Protein AF-A0A3D8R9G1-F1 (afdb_monomer_lite)

pLDDT: mean 88.02, std 15.25, range [30.3, 97.75]

InterPro domains:
  IPR002347 Short-chain dehydrogenase/reductase SDR [PF00106] (37-147)
  IPR002347 Short-chain dehydrogenase/reductase SDR [PR00081] (38-55)
  IPR002347 Short-chain dehydrogenase/reductase SDR [PR00081] (110-121)
  IPR036291 NAD(P)-binding domain superfamily [SSF51735] (33-149)

Organism: NCBI:txid1810919

Radius of gyration: 16.7 Å; chains: 1; bounding box: 35×47×39 Å

Secondary structure (DSSP, 8-state):
--TTTTTTSS--STTSSSPPHHHHHHHTT-TT--TT-EEEES-TTSHHHHHHHHHHHHTT-EEEEEESSHHHHHHHHTTSPTTSEEEEE--TT-HHHHHHHHHHHHHH-S--SEEEE-------SS--B-TTSSBHHHIIIIIHHHHHHHHT-S-PEEEE-SS----PPPPP-

Foldseek 3Di:
DPPCPVQPPDDPDPPGPGDFLQRVCVVVPQFCPALVAEEEFEPCLDDPSVSNLVSVLRSNHAYEYEDQDVVSVVVSVVVDDPRSYHYFYAQQLDLVRLVVSLVVVVVVDLDHAEYEQEWADDCPVDFDHGPVGHTRRCSTNPVSSVSNVVSNPDQYFYAYDDPDGDGDGDDDD

Structure (mmCIF, N/CA/C/O backbone):
data_AF-A0A3D8R9G1-F1
#
_entry.id   AF-A0A3D8R9G1-F1
#
loop_
_atom_site.group_PDB
_atom_si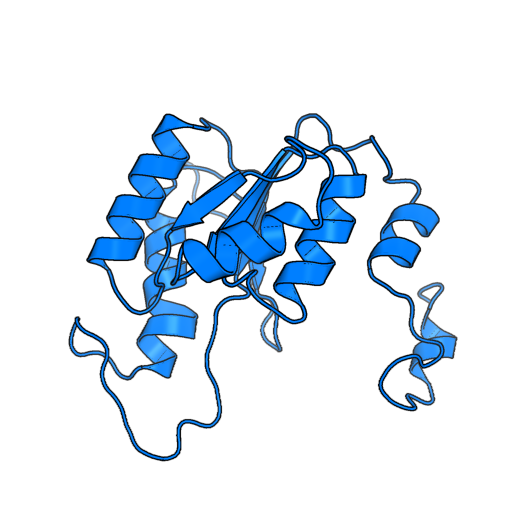te.id
_atom_site.type_symbol
_atom_site.label_atom_id
_atom_site.label_alt_id
_atom_site.label_comp_id
_atom_site.label_asym_id
_atom_site.label_entity_id
_atom_site.label_seq_id
_atom_site.pdbx_PDB_ins_code
_atom_site.Cartn_x
_atom_site.Cartn_y
_atom_site.Cartn_z
_atom_site.occupancy
_atom_site.B_iso_or_equiv
_atom_site.auth_seq_id
_atom_site.auth_comp_id
_atom_site.auth_asym_id
_atom_site.auth_atom_id
_atom_site.pdbx_PDB_model_num
ATOM 1 N N . MET A 1 1 ? 1.806 -23.588 20.164 1.00 68.81 1 MET A N 1
ATOM 2 C CA . MET A 1 1 ? 1.599 -23.713 18.700 1.00 68.81 1 MET A CA 1
ATOM 3 C C . MET A 1 1 ? 0.591 -22.661 18.262 1.00 68.81 1 MET A C 1
ATOM 5 O O . MET A 1 1 ? -0.323 -22.387 19.026 1.00 68.81 1 MET A O 1
ATOM 9 N N . SER A 1 2 ? 0.761 -22.062 17.078 1.00 82.44 2 SER A N 1
ATOM 10 C CA . SER A 1 2 ? -0.239 -21.142 16.504 1.00 82.44 2 SER A CA 1
ATOM 11 C C . SER A 1 2 ? -1.571 -21.873 16.301 1.00 82.44 2 SER A C 1
ATOM 13 O O . SER A 1 2 ? -1.557 -23.050 15.925 1.00 82.44 2 SER A O 1
ATOM 15 N N . ARG A 1 3 ? -2.708 -21.187 16.488 1.00 90.62 3 ARG A N 1
ATOM 16 C CA . ARG A 1 3 ? -4.056 -21.737 16.247 1.00 90.62 3 ARG A CA 1
ATOM 17 C C . ARG A 1 3 ? -4.225 -22.357 14.850 1.00 90.62 3 ARG A C 1
ATOM 19 O O . ARG A 1 3 ? -4.985 -23.301 14.682 1.00 90.62 3 ARG A O 1
ATOM 26 N N . TYR A 1 4 ? -3.446 -21.898 13.867 1.00 91.88 4 TYR A N 1
ATOM 27 C CA . TYR A 1 4 ? -3.518 -22.360 12.478 1.00 91.88 4 TYR A CA 1
ATOM 28 C C . TYR A 1 4 ? -2.529 -23.480 12.137 1.00 91.88 4 TYR A C 1
ATOM 30 O O . TYR A 1 4 ? -2.501 -23.943 11.000 1.00 91.88 4 TYR A O 1
ATOM 38 N N . SER A 1 5 ? -1.713 -23.942 13.091 1.00 91.25 5 SER A N 1
ATOM 39 C CA . SER A 1 5 ? -0.602 -24.871 12.808 1.00 91.25 5 SER A CA 1
ATOM 40 C C . SER A 1 5 ? -1.061 -26.150 12.093 1.00 91.25 5 SER A C 1
ATOM 42 O O . SER A 1 5 ? -0.361 -26.644 11.216 1.00 91.25 5 SER A O 1
ATOM 44 N N . ASN A 1 6 ? -2.254 -26.666 12.416 1.00 91.56 6 ASN A N 1
ATOM 45 C CA . ASN A 1 6 ? -2.817 -27.842 11.745 1.00 91.56 6 ASN A CA 1
ATOM 46 C C . ASN A 1 6 ? -3.231 -27.563 10.293 1.00 91.56 6 ASN A C 1
ATOM 48 O O . ASN A 1 6 ? -2.981 -28.399 9.430 1.00 91.56 6 ASN A O 1
ATOM 52 N N . ALA A 1 7 ? -3.799 -26.388 10.010 1.00 90.50 7 ALA A N 1
ATOM 53 C CA . ALA A 1 7 ? -4.215 -26.001 8.662 1.00 90.50 7 ALA A CA 1
ATOM 54 C C . ALA A 1 7 ? -3.029 -25.848 7.692 1.00 90.50 7 ALA A C 1
ATOM 56 O O . ALA A 1 7 ? -3.190 -25.988 6.485 1.00 90.50 7 ALA A O 1
ATOM 57 N N . HIS A 1 8 ? -1.823 -25.601 8.213 1.00 90.38 8 HIS A N 1
ATOM 58 C CA . HIS A 1 8 ? -0.602 -25.487 7.414 1.00 90.38 8 HIS A CA 1
ATOM 59 C C . HIS A 1 8 ? 0.104 -26.823 7.133 1.00 90.38 8 HIS A C 1
ATOM 61 O O . HIS A 1 8 ? 1.083 -26.822 6.392 1.00 90.38 8 HIS A O 1
ATOM 67 N N . LYS A 1 9 ? -0.365 -27.953 7.689 1.00 92.31 9 LYS A N 1
ATOM 68 C CA . LYS A 1 9 ? 0.290 -29.261 7.499 1.00 92.31 9 LYS A CA 1
ATOM 69 C C . LYS A 1 9 ? 0.200 -29.761 6.056 1.00 92.31 9 LYS A C 1
ATOM 71 O O . LYS A 1 9 ? 1.203 -30.215 5.524 1.00 92.31 9 LYS A O 1
ATOM 76 N N . ASN A 1 10 ? -0.975 -29.637 5.434 1.00 90.50 10 ASN A N 1
ATOM 77 C CA . ASN A 1 10 ? -1.259 -30.152 4.091 1.00 90.50 10 ASN A CA 1
ATOM 78 C C . ASN A 1 10 ? -1.936 -29.066 3.231 1.00 90.50 10 ASN A C 1
ATOM 80 O O . ASN A 1 10 ? -3.164 -29.054 3.127 1.00 90.50 10 ASN A O 1
ATOM 84 N N . PRO A 1 11 ? -1.173 -28.120 2.651 1.00 89.56 11 PRO A N 1
ATOM 85 C CA . PRO A 1 11 ? -1.740 -27.085 1.791 1.00 89.56 11 PRO A CA 1
ATOM 86 C C . PRO A 1 11 ? -2.273 -27.690 0.483 1.00 89.56 11 PRO A C 1
ATOM 88 O O . PRO A 1 11 ? -1.582 -28.469 -0.171 1.00 89.56 11 PRO A O 1
ATOM 91 N N . ALA A 1 12 ? -3.485 -27.294 0.090 1.00 91.06 12 ALA A N 1
ATOM 92 C CA . ALA A 1 12 ? -4.173 -27.785 -1.112 1.00 91.06 12 ALA A CA 1
ATOM 93 C C . ALA A 1 12 ? -4.397 -26.687 -2.169 1.00 91.06 12 ALA A C 1
ATOM 95 O O . ALA A 1 12 ? -4.970 -26.942 -3.225 1.00 91.06 12 ALA A O 1
ATOM 96 N N . GLY A 1 13 ? -3.918 -25.466 -1.909 1.00 87.38 13 GLY A N 1
ATOM 97 C CA . GLY A 1 13 ? -3.978 -24.354 -2.854 1.00 87.38 13 GLY A CA 1
ATOM 98 C C . GLY A 1 13 ? -5.021 -23.310 -2.468 1.00 87.38 13 GLY A C 1
ATOM 99 O O . GLY A 1 13 ? -5.215 -23.014 -1.290 1.00 87.38 13 GLY A O 1
ATOM 100 N N . ALA A 1 14 ? -5.631 -22.668 -3.463 1.00 82.88 14 ALA A N 1
ATOM 101 C CA . ALA A 1 14 ? -6.612 -21.613 -3.225 1.00 82.88 14 ALA A CA 1
ATOM 102 C C . ALA A 1 14 ? -7.892 -22.186 -2.596 1.00 82.88 14 ALA A C 1
ATOM 104 O O . ALA A 1 14 ? -8.419 -23.186 -3.071 1.00 82.88 14 ALA A O 1
ATOM 105 N N . GLY A 1 15 ? -8.395 -21.533 -1.544 1.00 83.44 15 GLY A N 1
ATOM 106 C CA . GLY A 1 15 ? -9.596 -21.979 -0.828 1.00 83.44 15 GLY A CA 1
ATOM 107 C C . GLY A 1 15 ? -9.380 -23.176 0.102 1.00 83.44 15 GLY A C 1
ATOM 108 O O . GLY A 1 15 ? -10.359 -23.759 0.557 1.00 83.44 15 GLY A O 1
ATOM 109 N N . ASP A 1 16 ? -8.127 -23.553 0.380 1.00 91.94 16 ASP A N 1
ATOM 110 C CA . ASP A 1 16 ? -7.824 -24.599 1.358 1.00 91.94 16 ASP A CA 1
ATOM 111 C C . ASP A 1 16 ? -8.100 -24.161 2.811 1.00 91.94 16 ASP A C 1
ATOM 113 O O . ASP A 1 16 ? -8.588 -23.065 3.083 1.00 91.94 16 ASP A O 1
ATOM 117 N N . ALA A 1 17 ? -7.798 -25.045 3.766 1.00 90.31 17 ALA A N 1
ATOM 118 C CA . ALA A 1 17 ? -8.102 -24.842 5.181 1.00 90.31 17 ALA A CA 1
ATOM 119 C C . ALA A 1 17 ? -7.307 -23.705 5.856 1.00 90.31 17 ALA A C 1
ATOM 121 O O . ALA A 1 17 ? -7.559 -23.408 7.028 1.00 90.31 17 ALA A O 1
ATOM 122 N N . ARG A 1 18 ? -6.321 -23.091 5.183 1.00 92.75 18 ARG A N 1
ATOM 123 C CA . ARG A 1 18 ? -5.544 -21.991 5.770 1.00 92.75 18 ARG A CA 1
ATOM 124 C C . ARG A 1 18 ? -6.426 -20.752 5.940 1.00 92.75 18 ARG A C 1
ATOM 126 O O . ARG A 1 18 ? -7.274 -20.466 5.096 1.00 92.75 18 ARG A O 1
ATOM 133 N N . PRO A 1 19 ? -6.230 -19.988 7.026 1.00 92.94 19 PRO A N 1
ATOM 134 C CA . PRO A 1 19 ? -7.103 -18.868 7.330 1.00 92.94 19 PRO A CA 1
ATOM 135 C C . PRO A 1 19 ? -6.982 -17.766 6.277 1.00 92.94 19 PRO A C 1
ATOM 137 O O . PRO A 1 19 ? -5.896 -17.450 5.784 1.00 92.94 19 PRO A O 1
ATOM 140 N N . THR A 1 20 ? -8.109 -17.126 5.983 1.00 93.44 20 THR A N 1
ATOM 141 C CA . THR A 1 20 ? -8.116 -15.881 5.214 1.00 93.44 20 THR A CA 1
ATOM 142 C C . THR A 1 20 ? -7.634 -14.719 6.085 1.00 93.44 20 THR A C 1
ATOM 144 O O . THR A 1 20 ? -7.706 -14.777 7.314 1.00 93.44 20 THR A O 1
ATOM 147 N N . ALA A 1 21 ? -7.198 -13.619 5.463 1.00 93.69 21 ALA A N 1
ATOM 148 C CA . ALA A 1 21 ? -6.829 -12.410 6.203 1.00 93.69 21 ALA A CA 1
ATOM 149 C C . ALA A 1 21 ? -7.995 -11.886 7.067 1.00 93.69 21 ALA A C 1
ATOM 151 O O . ALA A 1 21 ? -7.790 -11.504 8.214 1.00 93.69 21 ALA A O 1
ATOM 152 N N . MET A 1 22 ? -9.229 -11.951 6.554 1.00 95.50 22 MET A N 1
ATOM 153 C CA . MET A 1 22 ? -10.434 -11.603 7.315 1.00 95.50 22 MET A CA 1
ATOM 154 C C . MET A 1 22 ? -10.676 -12.535 8.502 1.00 95.50 22 MET A C 1
ATOM 156 O O . MET A 1 22 ? -11.056 -12.059 9.569 1.00 95.50 22 MET A O 1
ATOM 160 N N . GLN A 1 23 ? -10.449 -13.844 8.336 1.00 94.88 23 GLN A N 1
ATOM 161 C CA . GLN A 1 23 ? -10.567 -14.783 9.449 1.00 94.88 23 GLN A CA 1
ATOM 162 C C . GLN A 1 23 ? -9.579 -14.415 10.554 1.00 94.88 23 GLN A C 1
ATOM 164 O O . GLN A 1 23 ? -9.987 -14.340 11.702 1.00 94.88 23 GLN A O 1
ATOM 169 N N . ILE A 1 24 ? -8.327 -14.092 10.204 1.00 95.06 24 ILE A N 1
ATOM 170 C CA . ILE A 1 24 ? -7.309 -13.666 11.176 1.00 95.06 24 ILE A CA 1
ATOM 171 C C . ILE A 1 24 ? -7.753 -12.411 11.934 1.00 95.06 24 ILE A C 1
ATOM 173 O O . ILE A 1 24 ? -7.635 -12.372 13.153 1.00 95.06 24 ILE A O 1
ATOM 177 N N . ILE A 1 25 ? -8.294 -11.404 11.242 1.00 96.88 25 ILE A N 1
ATOM 178 C CA . ILE A 1 25 ? -8.786 -10.181 11.895 1.00 96.88 25 ILE A CA 1
ATOM 179 C C . ILE A 1 25 ? -9.886 -10.482 12.924 1.00 96.88 25 ILE A C 1
ATOM 181 O O . ILE A 1 25 ? -9.844 -9.936 14.025 1.00 96.88 25 ILE A O 1
ATOM 185 N N . ARG A 1 26 ? -10.835 -11.368 12.599 1.00 96.81 26 ARG A N 1
ATOM 186 C CA . ARG A 1 26 ? -11.918 -11.771 13.516 1.00 96.81 26 ARG A CA 1
ATOM 187 C C . ARG A 1 26 ? -11.415 -12.602 14.686 1.00 96.81 26 ARG A C 1
ATOM 189 O O . ARG A 1 26 ? -11.779 -12.347 15.826 1.00 96.81 26 ARG A O 1
ATOM 196 N N . ASP A 1 27 ? -10.559 -13.570 14.394 1.00 95.94 27 ASP A N 1
ATOM 197 C CA . ASP A 1 27 ? -9.974 -14.498 15.358 1.00 95.94 27 ASP A CA 1
ATOM 198 C C . ASP A 1 27 ? -9.141 -13.798 16.435 1.00 95.94 27 ASP A C 1
ATOM 200 O O . ASP A 1 27 ? -9.073 -14.274 17.572 1.00 95.94 27 ASP A O 1
ATOM 204 N N . GLU A 1 28 ? -8.506 -12.687 16.064 1.00 95.69 28 GLU A N 1
ATOM 205 C CA . GLU A 1 28 ? -7.742 -11.811 16.953 1.00 95.69 28 GLU A CA 1
ATOM 206 C C . GLU A 1 28 ? -8.597 -10.664 17.532 1.00 95.69 28 GLU A C 1
ATOM 208 O O . GLU A 1 28 ? -8.091 -9.837 18.287 1.00 95.69 28 GLU A O 1
ATOM 213 N N . GLY A 1 29 ? -9.893 -10.604 17.196 1.00 96.81 29 GLY A N 1
ATOM 214 C CA . GLY A 1 29 ? -10.842 -9.622 17.724 1.00 96.81 29 GLY A CA 1
ATOM 215 C C . GLY A 1 29 ? -10.543 -8.178 17.320 1.00 96.81 29 GLY A C 1
ATOM 216 O O . GLY A 1 29 ? -10.827 -7.270 18.088 1.00 96.81 29 GLY A O 1
ATOM 217 N N . LEU A 1 30 ? -9.943 -7.946 16.147 1.00 97.50 30 LEU A N 1
ATOM 218 C CA . LEU A 1 30 ? -9.400 -6.638 15.749 1.00 97.50 30 LEU A CA 1
ATOM 219 C C . LEU A 1 30 ? -10.380 -5.752 14.959 1.00 97.50 30 LEU A C 1
ATOM 221 O O . LEU A 1 30 ? -10.020 -4.630 14.592 1.00 97.50 30 LEU A O 1
ATOM 225 N N . GLU A 1 31 ? -11.591 -6.230 14.664 1.00 97.44 31 GLU A N 1
ATOM 226 C CA . GLU A 1 31 ? -12.600 -5.464 13.918 1.00 97.44 31 GLU A CA 1
ATOM 227 C C . GLU A 1 31 ? -12.952 -4.158 14.655 1.00 97.44 31 GLU A C 1
ATOM 229 O O . GLU A 1 31 ? -13.292 -4.158 15.834 1.00 97.44 31 GLU A O 1
ATOM 234 N N . GLY A 1 32 ? -12.834 -3.023 13.961 1.00 96.62 32 GLY A N 1
ATOM 235 C CA . GLY A 1 32 ? -13.078 -1.692 14.533 1.00 96.62 32 GLY A CA 1
ATOM 236 C C . GLY A 1 32 ? -12.101 -1.209 15.620 1.00 96.62 32 GLY A C 1
ATOM 237 O O . GLY A 1 32 ? -12.345 -0.150 16.195 1.00 96.62 32 GLY A O 1
ATOM 238 N N . LEU A 1 33 ? -11.009 -1.927 15.917 1.00 97.38 33 LEU A N 1
ATOM 239 C CA . LEU A 1 33 ? -10.109 -1.590 17.034 1.00 97.38 33 LEU A CA 1
ATOM 240 C C . LEU A 1 33 ? -8.868 -0.758 16.665 1.00 97.38 33 LEU A C 1
ATOM 242 O O . LEU A 1 33 ? -8.132 -0.337 17.555 1.00 97.38 33 LEU A O 1
ATOM 246 N N . MET A 1 34 ? -8.599 -0.506 15.383 1.00 96.75 34 MET A N 1
ATOM 247 C CA . MET A 1 34 ? -7.406 0.225 14.921 1.00 96.75 34 MET A CA 1
ATOM 248 C C . MET A 1 34 ? -7.728 1.617 14.362 1.00 96.75 34 MET A C 1
ATOM 250 O O . MET A 1 34 ? -7.014 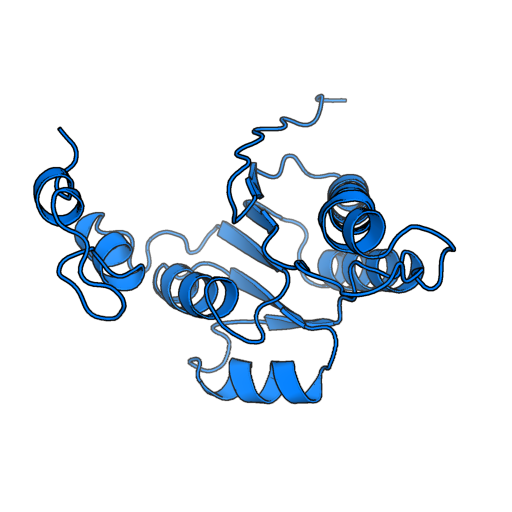2.116 13.493 1.00 96.75 34 MET A O 1
ATOM 254 N N . THR A 1 35 ? -8.782 2.263 14.858 1.00 96.12 35 THR A N 1
ATOM 255 C CA . THR A 1 35 ? -9.288 3.554 14.352 1.00 96.12 35 THR A CA 1
ATOM 256 C C . THR A 1 35 ? -8.282 4.704 14.414 1.00 96.12 35 THR A C 1
ATOM 258 O O . THR A 1 35 ? -8.381 5.655 13.642 1.00 96.12 35 THR A O 1
ATOM 261 N N . ASP A 1 36 ? -7.271 4.619 15.281 1.00 94.56 36 ASP A N 1
ATOM 262 C CA . ASP A 1 36 ? -6.203 5.613 15.390 1.00 94.56 36 ASP A CA 1
ATOM 263 C C . ASP A 1 36 ? -4.995 5.323 14.478 1.00 94.56 36 ASP A C 1
ATOM 265 O O . ASP A 1 36 ? -4.018 6.084 14.491 1.00 94.56 36 ASP A O 1
ATOM 269 N N . LYS A 1 37 ? -5.003 4.216 13.726 1.00 95.75 37 LYS A N 1
ATOM 270 C CA . LYS A 1 37 ? -3.862 3.762 12.923 1.00 95.75 37 LYS A CA 1
ATOM 271 C C . LYS A 1 37 ? -4.001 4.145 11.456 1.00 95.75 37 LYS A C 1
ATOM 273 O O . LYS A 1 37 ? -5.079 4.078 10.871 1.00 95.75 37 LYS A O 1
ATOM 278 N N . VAL A 1 38 ? -2.864 4.484 10.851 1.00 96.50 38 VAL A N 1
ATOM 279 C CA . VAL A 1 38 ? -2.744 4.767 9.419 1.00 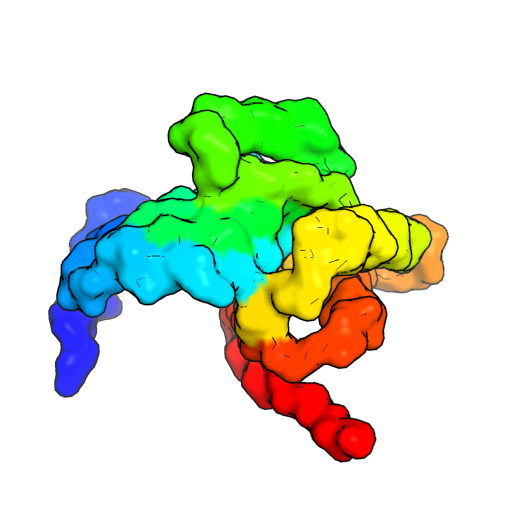96.50 38 VAL A CA 1
ATOM 280 C C . VAL A 1 38 ? -1.858 3.723 8.750 1.00 96.50 38 VAL A C 1
ATOM 282 O O . VAL A 1 38 ? -0.698 3.547 9.134 1.00 96.50 38 VAL A O 1
ATOM 285 N N . PHE A 1 39 ? -2.401 3.062 7.733 1.00 97.38 39 PHE A N 1
ATOM 286 C CA . PHE A 1 39 ? -1.709 2.072 6.915 1.00 97.38 39 PHE A CA 1
ATOM 287 C C . PHE A 1 39 ? -1.533 2.599 5.496 1.00 97.38 39 PHE A C 1
ATOM 289 O O . PHE A 1 39 ? -2.440 3.228 4.956 1.00 97.38 39 PHE A O 1
ATOM 296 N N . LEU A 1 40 ? -0.403 2.288 4.869 1.00 97.06 40 LEU A N 1
ATOM 297 C CA . LEU A 1 40 ? -0.209 2.448 3.433 1.00 97.06 40 LEU A CA 1
ATOM 298 C C . LEU A 1 40 ? 0.234 1.119 2.841 1.00 97.06 40 LEU A C 1
ATOM 300 O O . LEU A 1 40 ? 1.201 0.527 3.309 1.00 97.06 40 LEU A O 1
ATOM 304 N N . ILE A 1 41 ? -0.471 0.647 1.819 1.00 96.81 41 ILE A N 1
ATOM 305 C CA . ILE A 1 41 ? -0.222 -0.649 1.191 1.00 96.81 41 ILE A CA 1
ATOM 306 C C . ILE A 1 41 ? 0.106 -0.412 -0.277 1.00 96.81 41 ILE A C 1
ATOM 308 O O . ILE A 1 41 ? -0.698 0.151 -1.026 1.00 96.81 41 ILE A O 1
ATOM 312 N N . THR A 1 42 ? 1.291 -0.840 -0.704 1.00 95.62 42 THR A N 1
ATOM 313 C CA . THR A 1 42 ? 1.727 -0.637 -2.085 1.00 95.62 42 THR A CA 1
ATOM 314 C C . THR A 1 42 ? 1.204 -1.734 -3.014 1.00 95.62 42 THR A C 1
ATOM 316 O O . THR A 1 42 ? 1.125 -2.898 -2.633 1.00 95.62 42 THR A O 1
ATOM 319 N N . GLY A 1 43 ? 0.836 -1.395 -4.253 1.00 91.94 43 GLY A N 1
ATOM 320 C CA . GLY A 1 43 ? 0.485 -2.397 -5.273 1.00 91.94 43 GLY A CA 1
ATOM 321 C C . GLY A 1 43 ? -0.847 -3.114 -5.021 1.00 91.94 43 GLY A C 1
ATOM 322 O O . GLY A 1 43 ? -0.928 -4.336 -5.107 1.00 91.94 43 GLY A O 1
ATOM 323 N N . CYS A 1 44 ? -1.901 -2.363 -4.712 1.00 93.25 44 CYS A N 1
ATOM 324 C CA . CYS A 1 44 ? -3.190 -2.896 -4.261 1.00 93.25 44 CYS A CA 1
ATOM 325 C C . CYS A 1 44 ? -4.179 -3.247 -5.377 1.00 93.25 44 CYS A C 1
ATOM 327 O O . CYS A 1 44 ? -5.342 -3.514 -5.100 1.00 93.25 44 CYS A O 1
ATOM 329 N N . THR A 1 45 ? -3.766 -3.243 -6.643 1.00 90.25 45 THR A N 1
ATOM 330 C CA . THR A 1 45 ? -4.698 -3.465 -7.761 1.00 90.25 45 THR A CA 1
ATOM 331 C C . THR A 1 45 ? -5.117 -4.923 -7.966 1.00 90.25 45 THR A C 1
ATOM 333 O O . THR A 1 45 ? -5.959 -5.191 -8.817 1.00 90.25 45 THR A O 1
ATOM 336 N N . SER A 1 46 ? -4.503 -5.868 -7.249 1.00 86.38 46 SER A N 1
ATOM 337 C CA . SER A 1 46 ? -4.788 -7.305 -7.332 1.00 86.38 46 SER A CA 1
ATOM 338 C C . SER A 1 46 ? -4.108 -8.079 -6.197 1.00 86.38 46 SER A C 1
ATOM 340 O O . SER A 1 46 ? -3.161 -7.586 -5.585 1.00 86.38 46 SER A O 1
ATOM 342 N N . GLY A 1 47 ? -4.512 -9.335 -5.989 1.00 88.06 47 GLY A N 1
ATOM 343 C CA . GLY A 1 47 ? -3.769 -10.300 -5.173 1.00 88.06 47 GLY A CA 1
ATOM 344 C C . GLY A 1 47 ? -3.674 -9.929 -3.690 1.00 88.06 47 GLY A C 1
ATOM 345 O O . GLY A 1 47 ? -4.631 -9.426 -3.104 1.00 88.06 47 GLY A O 1
ATOM 346 N N . ILE A 1 48 ? -2.509 -10.195 -3.087 1.00 90.56 48 ILE A N 1
ATOM 347 C CA . ILE A 1 48 ? -2.281 -10.087 -1.635 1.00 90.56 48 ILE A CA 1
ATOM 348 C C . ILE A 1 48 ? -2.544 -8.667 -1.121 1.00 90.56 48 ILE A C 1
ATOM 350 O O . ILE A 1 48 ? -3.222 -8.513 -0.110 1.00 90.56 48 ILE A O 1
ATOM 354 N N . GLY A 1 49 ? -2.072 -7.632 -1.823 1.00 92.31 49 GLY A N 1
ATOM 355 C CA . GLY A 1 49 ? -2.278 -6.239 -1.412 1.00 92.31 49 GLY A CA 1
ATOM 356 C C . GLY A 1 49 ? -3.754 -5.846 -1.311 1.00 92.31 49 GLY A C 1
ATOM 357 O O . GLY A 1 49 ? -4.144 -5.167 -0.365 1.00 92.31 49 GLY A O 1
ATOM 358 N N . MET A 1 50 ? -4.590 -6.323 -2.239 1.00 93.19 50 MET A N 1
ATOM 359 C CA . MET A 1 50 ? -6.032 -6.054 -2.226 1.00 93.19 50 MET A CA 1
ATOM 360 C C . MET A 1 50 ? -6.724 -6.724 -1.032 1.00 93.19 50 MET A C 1
ATOM 362 O O . MET A 1 50 ? -7.512 -6.088 -0.334 1.00 93.19 50 MET A O 1
ATOM 366 N N . GLU A 1 51 ? -6.406 -7.990 -0.757 1.00 93.75 51 GLU A N 1
ATOM 367 C CA . GLU A 1 51 ? -6.996 -8.708 0.379 1.00 93.75 51 GLU A CA 1
ATOM 368 C C . GLU A 1 51 ? -6.469 -8.204 1.729 1.00 93.75 51 GLU A C 1
ATOM 370 O O . GLU A 1 51 ? -7.226 -8.122 2.697 1.00 93.75 51 GLU A O 1
ATOM 375 N N . ALA A 1 52 ? -5.207 -7.770 1.790 1.00 94.94 52 ALA A N 1
ATOM 376 C CA . ALA A 1 52 ? -4.663 -7.074 2.950 1.00 94.94 52 ALA A CA 1
ATOM 377 C C . ALA A 1 52 ? -5.404 -5.753 3.203 1.00 94.94 52 ALA A C 1
ATOM 379 O O . ALA A 1 52 ? -5.802 -5.489 4.335 1.00 94.94 52 ALA A O 1
ATOM 380 N N . ALA A 1 53 ? -5.655 -4.954 2.159 1.00 96.25 53 ALA A N 1
ATOM 381 C CA . ALA A 1 53 ? -6.428 -3.720 2.279 1.00 96.25 53 ALA A CA 1
ATOM 382 C C . ALA A 1 53 ? -7.848 -3.984 2.792 1.00 96.25 53 ALA A C 1
ATOM 384 O O . ALA A 1 53 ? -8.315 -3.266 3.672 1.00 96.25 53 ALA A O 1
ATOM 385 N N . ARG A 1 54 ? -8.518 -5.036 2.299 1.00 95.44 54 ARG A N 1
ATOM 386 C CA . ARG A 1 54 ? -9.855 -5.440 2.767 1.00 95.44 54 ARG A CA 1
ATOM 387 C C . ARG A 1 54 ? -9.853 -5.776 4.258 1.00 95.44 54 ARG A C 1
ATOM 389 O O . ARG A 1 54 ? -10.686 -5.261 5.000 1.00 95.44 54 ARG A O 1
ATOM 396 N N . ALA A 1 55 ? -8.907 -6.606 4.690 1.00 96.69 55 ALA A N 1
ATOM 397 C CA . ALA A 1 55 ? -8.791 -7.027 6.082 1.00 96.69 55 ALA A CA 1
ATOM 398 C C . ALA A 1 55 ? -8.430 -5.870 7.020 1.00 96.69 55 ALA A C 1
ATOM 400 O O . ALA A 1 55 ? -9.057 -5.700 8.060 1.00 96.69 55 ALA A O 1
ATOM 401 N N . ILE A 1 56 ? -7.469 -5.032 6.632 1.00 97.12 56 ILE A N 1
ATOM 402 C CA . ILE A 1 56 ? -7.050 -3.882 7.438 1.00 97.12 56 ILE A CA 1
ATOM 403 C C . ILE A 1 56 ? -8.158 -2.823 7.489 1.00 97.12 56 ILE A C 1
ATOM 405 O O . ILE A 1 56 ? -8.398 -2.255 8.544 1.00 97.12 56 ILE A O 1
ATOM 409 N N . ALA A 1 57 ? -8.902 -2.584 6.407 1.00 97.06 57 ALA A N 1
ATOM 410 C CA . ALA A 1 57 ? -10.032 -1.655 6.451 1.00 97.06 57 ALA A CA 1
ATOM 411 C C . ALA A 1 57 ? -11.126 -2.109 7.442 1.00 97.06 57 ALA A C 1
ATOM 413 O O . ALA A 1 57 ? -11.764 -1.277 8.086 1.00 97.06 57 ALA A O 1
ATOM 414 N N . ALA A 1 58 ? -11.320 -3.422 7.625 1.00 97.12 58 ALA A N 1
ATOM 415 C CA . ALA A 1 58 ? -12.269 -3.960 8.602 1.00 97.12 58 ALA A CA 1
ATOM 416 C C . ALA A 1 58 ? -11.871 -3.682 10.066 1.00 97.12 58 ALA A C 1
ATOM 418 O O . ALA A 1 58 ? -12.732 -3.671 10.946 1.00 97.12 58 ALA A O 1
ATOM 419 N N . THR A 1 59 ? -10.596 -3.391 10.347 1.00 97.75 59 THR A N 1
ATOM 420 C CA . THR A 1 59 ? -10.152 -2.987 11.692 1.00 97.75 59 THR A CA 1
ATOM 421 C C . THR A 1 59 ? -10.501 -1.534 12.022 1.00 97.75 59 THR A C 1
ATOM 423 O O . THR A 1 59 ? -10.247 -1.078 13.133 1.00 97.75 59 THR A O 1
ATOM 426 N N . GLY A 1 60 ? -11.088 -0.787 11.081 1.00 96.56 60 GLY A N 1
ATOM 427 C CA . GLY A 1 60 ? -11.408 0.632 11.239 1.00 96.56 60 GLY A CA 1
ATOM 428 C C . GLY A 1 60 ? -10.213 1.565 11.037 1.00 96.56 60 GLY A C 1
ATOM 429 O O . GLY A 1 60 ? -10.363 2.773 11.198 1.00 96.56 60 GLY A O 1
ATOM 430 N N . ALA A 1 61 ? -9.040 1.033 10.684 1.00 97.31 61 ALA A N 1
ATOM 431 C CA . ALA A 1 61 ? -7.873 1.844 10.368 1.00 97.31 61 ALA A CA 1
ATOM 432 C C . ALA A 1 61 ? -8.096 2.720 9.128 1.00 97.31 61 ALA A C 1
ATOM 434 O O . ALA A 1 61 ? -8.839 2.368 8.211 1.00 97.31 61 ALA A O 1
ATOM 435 N N . ARG A 1 62 ? -7.374 3.842 9.058 1.00 97.00 62 ARG A N 1
ATOM 436 C CA . ARG A 1 62 ? -7.292 4.652 7.840 1.00 97.00 62 ARG A CA 1
ATOM 437 C C . ARG A 1 62 ? -6.299 4.002 6.881 1.00 97.00 62 ARG A C 1
ATOM 439 O O . ARG A 1 62 ? -5.114 3.895 7.200 1.00 97.00 62 ARG A O 1
ATOM 446 N N . VAL A 1 63 ? -6.766 3.574 5.712 1.00 97.75 63 VAL A N 1
ATOM 447 C CA . VAL A 1 63 ? -5.958 2.786 4.771 1.00 97.75 63 VAL A CA 1
ATOM 448 C C . VAL A 1 63 ? -5.736 3.544 3.469 1.00 97.75 63 VAL A C 1
ATOM 450 O O . VAL A 1 63 ? -6.679 3.870 2.755 1.00 97.75 63 VAL A O 1
ATOM 453 N N . PHE A 1 64 ? -4.472 3.757 3.123 1.00 97.56 64 PHE A N 1
ATOM 454 C CA . PHE A 1 64 ? -4.048 4.210 1.807 1.00 97.56 64 PHE A CA 1
ATOM 455 C C . PHE A 1 64 ? -3.685 2.999 0.954 1.00 97.56 64 PHE A C 1
ATOM 457 O O . PHE A 1 64 ? -2.812 2.207 1.310 1.00 97.56 64 PHE A O 1
ATOM 464 N N . VAL A 1 65 ? -4.341 2.862 -0.190 1.00 97.38 65 VAL A N 1
ATOM 465 C CA . VAL A 1 65 ? -4.034 1.838 -1.188 1.00 97.38 65 VAL A CA 1
ATOM 466 C C . VAL A 1 65 ? -3.333 2.497 -2.358 1.00 97.38 65 VAL A C 1
ATOM 468 O O . VAL A 1 65 ? -3.765 3.554 -2.819 1.00 97.38 65 VAL A O 1
ATOM 471 N N . THR A 1 66 ? -2.252 1.894 -2.854 1.00 97.31 66 THR A N 1
ATOM 472 C CA . THR A 1 66 ? -1.547 2.458 -4.007 1.00 97.31 66 THR A CA 1
ATOM 473 C C . THR A 1 66 ? -1.749 1.683 -5.298 1.00 97.31 66 THR A C 1
ATOM 475 O O . THR A 1 66 ? -1.861 0.453 -5.308 1.00 97.31 66 THR A O 1
ATOM 478 N N . ALA A 1 67 ? -1.765 2.420 -6.407 1.00 95.94 67 ALA A N 1
ATOM 479 C CA . ALA A 1 67 ? -1.843 1.873 -7.753 1.00 95.94 67 ALA A CA 1
ATOM 480 C C . ALA A 1 67 ? -0.992 2.689 -8.730 1.00 95.94 67 ALA A C 1
ATOM 482 O O . ALA A 1 67 ? -0.925 3.912 -8.635 1.00 95.94 67 ALA A O 1
ATOM 483 N N . ARG A 1 68 ? -0.417 2.016 -9.733 1.00 94.31 68 ARG A N 1
ATOM 484 C CA . ARG A 1 68 ? 0.248 2.690 -10.863 1.00 94.31 68 ARG A CA 1
ATOM 485 C C . ARG A 1 68 ? -0.756 3.394 -11.776 1.00 94.31 68 ARG A C 1
ATOM 487 O O . ARG A 1 68 ? -0.563 4.538 -12.168 1.00 94.31 68 ARG A O 1
ATOM 494 N N . SER A 1 69 ? -1.847 2.692 -12.087 1.00 94.31 69 SER A N 1
ATOM 495 C CA . SER A 1 69 ? -2.967 3.188 -12.891 1.00 94.31 69 SER A CA 1
ATOM 496 C C . SER A 1 69 ? -4.120 3.563 -11.967 1.00 94.31 69 SER A C 1
ATOM 498 O O . SER A 1 69 ? -4.651 2.696 -11.265 1.00 94.31 69 SER A O 1
ATOM 500 N N . LEU A 1 70 ? -4.509 4.839 -11.992 1.00 93.50 70 LEU A N 1
ATOM 501 C CA . LEU A 1 70 ? -5.628 5.347 -11.200 1.00 93.50 70 LEU A CA 1
ATOM 502 C C . LEU A 1 70 ? -6.944 4.660 -11.568 1.00 93.50 70 LEU A C 1
ATOM 504 O O . LEU A 1 70 ? -7.646 4.230 -10.662 1.00 93.50 70 LEU A O 1
ATOM 508 N N . ASP A 1 71 ? -7.214 4.426 -12.853 1.00 94.19 71 ASP A N 1
ATOM 509 C CA . ASP A 1 71 ? -8.438 3.745 -13.297 1.00 94.19 71 ASP A CA 1
ATOM 510 C C . ASP A 1 71 ? -8.564 2.331 -12.711 1.00 94.19 71 ASP A C 1
ATOM 512 O O . ASP A 1 71 ? -9.627 1.918 -12.242 1.00 94.19 71 ASP A O 1
ATOM 516 N N . LYS A 1 72 ? -7.463 1.561 -12.714 1.00 92.69 72 LYS A N 1
ATOM 517 C CA . LYS A 1 72 ? -7.431 0.233 -12.075 1.00 92.69 72 LYS A CA 1
ATOM 518 C C . LYS A 1 72 ? -7.616 0.351 -10.563 1.00 92.69 72 LYS A C 1
ATOM 520 O O . LYS A 1 72 ? -8.341 -0.454 -9.986 1.00 92.69 72 LYS A O 1
ATOM 525 N N . GLY A 1 73 ? -6.982 1.345 -9.943 1.00 92.50 73 GLY A N 1
ATOM 526 C CA . GLY A 1 73 ? -7.125 1.631 -8.518 1.00 92.50 73 GLY A CA 1
ATOM 527 C C . GLY A 1 73 ? -8.561 1.976 -8.123 1.00 92.50 73 GLY A C 1
ATOM 528 O O . GLY A 1 73 ? -9.082 1.401 -7.177 1.00 92.50 73 GLY A O 1
ATOM 529 N N . GLN A 1 74 ? -9.237 2.839 -8.880 1.00 93.31 74 GLN A N 1
ATOM 530 C CA . GLN A 1 74 ? -10.616 3.264 -8.621 1.00 93.31 74 GLN A CA 1
ATOM 531 C C . GLN A 1 74 ? -11.601 2.105 -8.725 1.00 93.31 74 GLN A C 1
ATOM 533 O O . GLN A 1 74 ? -12.465 1.967 -7.861 1.00 93.31 74 GLN A O 1
ATOM 538 N N . ARG A 1 75 ? -11.435 1.222 -9.720 1.00 91.56 75 ARG A N 1
ATOM 539 C CA . ARG A 1 75 ? -12.238 -0.008 -9.812 1.00 91.56 75 ARG A CA 1
ATOM 540 C C . ARG A 1 75 ? -12.102 -0.876 -8.563 1.00 91.56 75 ARG A C 1
ATOM 542 O O . ARG A 1 75 ? -13.098 -1.397 -8.076 1.00 91.56 75 ARG A O 1
ATOM 549 N N . VAL A 1 76 ? -10.888 -1.000 -8.030 1.00 88.62 76 VAL A N 1
ATOM 550 C CA . VAL A 1 76 ? -10.631 -1.765 -6.802 1.00 88.62 76 VAL A CA 1
ATOM 551 C C . VAL A 1 76 ? -11.243 -1.066 -5.589 1.00 88.62 76 VAL A C 1
ATOM 553 O O . VAL A 1 76 ? -11.947 -1.712 -4.819 1.00 88.62 76 VAL A O 1
ATOM 556 N N . CYS A 1 77 ? -11.057 0.250 -5.450 1.00 91.44 77 CYS A N 1
ATOM 557 C CA . CYS A 1 77 ? -11.665 1.054 -4.386 1.00 91.44 77 CYS A CA 1
ATOM 558 C C . CYS A 1 77 ? -13.200 0.974 -4.378 1.00 91.44 77 CYS A C 1
ATOM 560 O O . CYS A 1 77 ? -13.793 1.008 -3.305 1.00 91.44 77 CYS A O 1
ATOM 562 N N . GLY A 1 78 ? -13.843 0.807 -5.539 1.00 90.25 78 GLY A N 1
ATOM 563 C CA . GLY A 1 78 ? -15.294 0.621 -5.644 1.00 90.25 78 GLY A CA 1
ATOM 564 C C . GLY A 1 78 ? -15.830 -0.634 -4.939 1.00 90.25 78 GLY A C 1
ATOM 565 O O . GLY A 1 78 ? -17.013 -0.696 -4.627 1.00 90.25 78 GLY A O 1
ATOM 566 N N . GLY A 1 79 ? -14.973 -1.620 -4.646 1.00 89.56 79 GLY A N 1
ATOM 567 C CA . GLY A 1 79 ? -15.336 -2.807 -3.864 1.00 89.56 79 GLY A CA 1
ATOM 568 C C . GLY A 1 79 ? -15.324 -2.602 -2.343 1.00 89.56 79 GLY A C 1
ATOM 569 O O . GLY A 1 79 ? -15.629 -3.538 -1.603 1.00 89.56 79 GLY A O 1
ATOM 570 N N . PHE A 1 80 ? -14.947 -1.415 -1.864 1.00 92.44 80 PHE A N 1
ATOM 571 C CA . PHE A 1 80 ? -14.881 -1.076 -0.445 1.00 92.44 80 PHE A CA 1
ATOM 572 C C . PHE A 1 80 ? -16.085 -0.229 -0.031 1.00 92.44 80 PHE A C 1
ATOM 574 O O . PHE A 1 80 ? -16.710 0.443 -0.851 1.00 92.44 80 PHE A O 1
ATOM 581 N N . LYS A 1 81 ? -16.393 -0.209 1.273 1.00 90.00 81 LYS A N 1
ATOM 582 C CA . LYS A 1 81 ? -17.338 0.780 1.809 1.00 90.00 81 LYS A CA 1
ATOM 583 C C . LYS A 1 81 ? -16.819 2.195 1.493 1.00 90.00 81 LYS A C 1
ATOM 585 O O . LYS A 1 81 ? -15.606 2.411 1.588 1.00 90.00 81 LYS A O 1
ATOM 590 N N . PRO A 1 82 ? -17.692 3.162 1.157 1.00 88.62 82 PRO A N 1
ATOM 591 C CA . PRO A 1 82 ? -17.273 4.540 0.922 1.00 88.62 82 PRO A CA 1
ATOM 592 C C . PRO A 1 82 ? -16.405 5.075 2.068 1.00 88.62 82 PRO A C 1
ATOM 594 O O . PRO A 1 82 ? -16.763 4.940 3.236 1.00 88.62 82 PRO A O 1
ATOM 597 N N . GLY A 1 83 ? -15.245 5.641 1.731 1.00 85.56 83 GLY A N 1
ATOM 598 C CA . GLY A 1 83 ? -14.297 6.196 2.705 1.00 85.56 83 GLY A CA 1
ATOM 599 C C . GLY A 1 83 ? -13.446 5.175 3.471 1.00 85.56 83 GLY A C 1
ATOM 600 O O . GLY A 1 83 ? -12.585 5.587 4.240 1.00 85.56 83 GLY A O 1
ATOM 601 N N . ALA A 1 84 ? -13.627 3.866 3.260 1.00 90.06 84 ALA A N 1
ATOM 602 C CA . ALA A 1 84 ? -12.827 2.849 3.950 1.00 90.06 84 ALA A CA 1
ATOM 603 C C . ALA A 1 84 ? -11.363 2.804 3.478 1.00 90.06 84 ALA A C 1
ATOM 605 O O . ALA A 1 84 ? -10.485 2.380 4.227 1.00 90.06 84 ALA A O 1
ATOM 606 N N . VAL A 1 85 ? -11.099 3.228 2.238 1.00 96.31 85 VAL A N 1
ATOM 607 C CA . VAL A 1 85 ? -9.749 3.320 1.670 1.00 96.31 85 VAL A CA 1
ATOM 608 C C . VAL A 1 85 ? -9.576 4.610 0.871 1.00 96.31 85 VAL A C 1
ATOM 610 O O . VAL A 1 85 ? -10.518 5.101 0.249 1.00 96.31 85 VAL A O 1
ATOM 613 N N . GLU A 1 86 ? -8.349 5.124 0.834 1.00 96.31 86 GLU A N 1
ATOM 614 C CA . GLU A 1 86 ? -7.937 6.254 0.002 1.00 96.31 86 GLU A CA 1
ATOM 615 C C . GLU A 1 86 ? -6.951 5.796 -1.074 1.00 96.31 86 GLU A C 1
ATOM 617 O O . GLU A 1 86 ? -5.936 5.164 -0.776 1.00 96.31 86 GLU A O 1
ATOM 622 N N . LEU A 1 87 ? -7.229 6.133 -2.334 1.00 97.06 87 LEU A N 1
ATOM 623 C CA . LEU A 1 87 ? -6.341 5.807 -3.445 1.00 97.06 87 LEU A CA 1
ATOM 624 C C . LEU A 1 87 ? -5.195 6.817 -3.552 1.00 9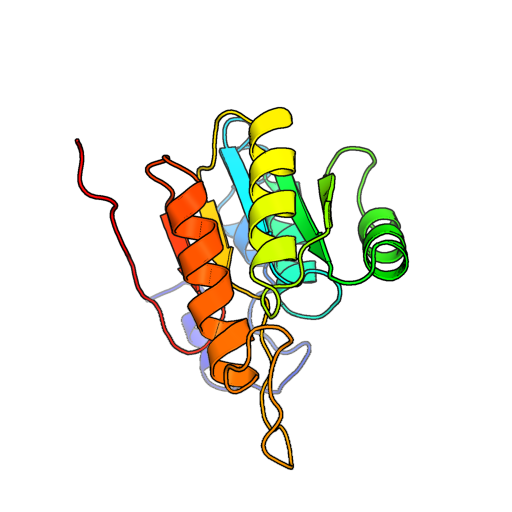7.06 87 LEU A C 1
ATOM 626 O O . LEU A 1 87 ? -5.420 8.027 -3.594 1.00 97.06 87 LEU A O 1
ATOM 630 N N . LEU A 1 88 ? -3.974 6.302 -3.680 1.00 97.12 88 LEU A N 1
ATOM 631 C CA . LEU A 1 88 ? -2.765 7.069 -3.958 1.00 97.12 88 LEU A CA 1
ATOM 632 C C . LEU A 1 88 ? -2.106 6.548 -5.242 1.00 97.12 88 LE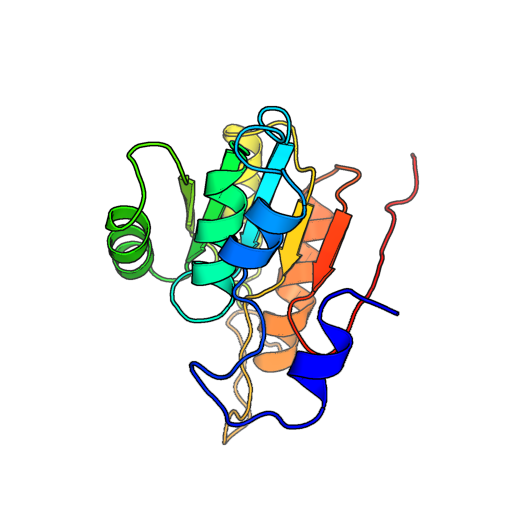U A C 1
ATOM 634 O O . LEU A 1 88 ? -1.847 5.350 -5.375 1.00 97.12 88 LEU A O 1
ATOM 638 N N . GLN A 1 89 ? -1.805 7.432 -6.192 1.00 97.69 89 GLN A N 1
ATOM 639 C CA . GLN A 1 89 ? -1.025 7.028 -7.359 1.00 97.69 89 GLN A CA 1
ATOM 640 C C . GLN A 1 89 ? 0.432 6.810 -6.951 1.00 97.69 89 GLN A C 1
ATOM 642 O O . GLN A 1 89 ? 1.043 7.700 -6.366 1.00 97.69 89 GLN A O 1
ATOM 647 N N . LEU A 1 90 ? 0.985 5.638 -7.257 1.00 97.44 90 LEU A N 1
ATOM 648 C CA . LEU A 1 90 ? 2.385 5.313 -6.997 1.00 97.44 90 LEU A CA 1
ATOM 649 C C . LEU A 1 90 ? 2.881 4.273 -7.998 1.00 97.44 90 LEU A C 1
ATOM 651 O O . LEU A 1 90 ? 2.369 3.151 -8.048 1.00 97.44 90 LEU A O 1
ATOM 655 N N . ASP A 1 91 ? 3.934 4.632 -8.722 1.00 96.50 91 ASP A N 1
ATOM 656 C CA . ASP A 1 91 ? 4.791 3.704 -9.443 1.00 96.50 91 ASP A CA 1
ATOM 657 C C . ASP A 1 91 ? 6.147 3.597 -8.752 1.00 96.50 91 ASP A C 1
ATOM 659 O O . ASP A 1 91 ? 6.964 4.512 -8.802 1.00 96.50 91 ASP A O 1
ATOM 663 N N . THR A 1 92 ? 6.393 2.459 -8.099 1.00 95.12 92 THR A N 1
ATOM 664 C CA . THR A 1 92 ? 7.650 2.214 -7.383 1.00 95.12 92 THR A CA 1
ATOM 665 C C . THR A 1 92 ? 8.832 1.986 -8.321 1.00 95.12 92 THR A C 1
ATOM 667 O O . THR A 1 92 ? 9.959 1.942 -7.853 1.00 95.12 92 THR A O 1
ATOM 670 N N . SER A 1 93 ? 8.621 1.875 -9.634 1.00 95.31 93 SER A N 1
ATOM 671 C CA . SER A 1 93 ? 9.723 1.859 -10.600 1.00 95.31 93 SER A CA 1
ATOM 672 C C . SER A 1 93 ? 10.207 3.263 -10.993 1.00 95.31 93 SER A C 1
ATOM 674 O O . SER A 1 93 ? 11.251 3.374 -11.625 1.00 95.31 93 SER A O 1
ATOM 676 N N . SER A 1 94 ? 9.489 4.324 -10.598 1.00 96.62 94 SER A N 1
ATOM 677 C CA . SER A 1 94 ? 9.789 5.713 -10.955 1.00 96.62 94 SER A CA 1
ATOM 678 C C . SER A 1 94 ? 10.017 6.578 -9.712 1.00 96.62 94 SER A C 1
ATOM 680 O O . SER A 1 94 ? 9.095 6.840 -8.936 1.00 96.62 94 SER A O 1
ATOM 682 N N . LEU A 1 95 ? 11.234 7.092 -9.524 1.00 93.50 95 LEU A N 1
ATOM 683 C CA . LEU A 1 95 ? 11.572 7.916 -8.357 1.00 93.50 95 LEU A CA 1
ATOM 684 C C . LEU A 1 95 ? 10.813 9.252 -8.331 1.00 93.50 95 LEU A C 1
ATOM 686 O O . LEU A 1 95 ? 10.537 9.787 -7.255 1.00 93.50 95 LEU A O 1
ATOM 690 N N . SER A 1 96 ? 10.449 9.799 -9.494 1.00 96.38 96 SER A N 1
ATOM 691 C CA . SER A 1 96 ? 9.589 10.985 -9.571 1.00 96.38 96 SER A CA 1
ATOM 692 C C . SER A 1 96 ? 8.165 10.679 -9.097 1.00 96.38 96 SER A C 1
ATOM 694 O O . SER A 1 96 ? 7.618 11.447 -8.302 1.00 96.38 96 SER A O 1
ATOM 696 N N . SER A 1 97 ? 7.603 9.529 -9.490 1.00 97.56 97 SER A N 1
ATOM 697 C CA . SER A 1 97 ? 6.306 9.057 -8.990 1.00 97.56 97 SER A CA 1
ATOM 698 C C . SER A 1 97 ? 6.332 8.830 -7.478 1.00 97.56 97 SER A C 1
ATOM 700 O O . SER A 1 97 ? 5.429 9.284 -6.777 1.00 97.56 97 SER A O 1
ATOM 702 N N . VAL A 1 98 ? 7.399 8.216 -6.954 1.00 96.19 98 VAL A N 1
ATOM 703 C CA . VAL A 1 98 ? 7.602 8.009 -5.510 1.00 96.19 98 VAL A CA 1
ATOM 704 C C . VAL A 1 98 ? 7.563 9.330 -4.738 1.00 96.19 98 VAL A C 1
ATOM 706 O O . VAL A 1 98 ? 6.830 9.438 -3.754 1.00 96.19 98 VAL A O 1
ATOM 709 N N . ARG A 1 99 ? 8.297 10.355 -5.193 1.00 95.06 99 ARG A N 1
ATOM 710 C CA . ARG A 1 99 ? 8.302 11.681 -4.548 1.00 95.06 99 ARG A CA 1
ATOM 711 C C . ARG A 1 99 ? 6.925 12.348 -4.583 1.00 95.06 99 ARG A C 1
ATOM 713 O O . ARG A 1 99 ? 6.487 12.887 -3.569 1.00 95.06 99 ARG A O 1
ATOM 720 N N . ALA A 1 100 ? 6.230 12.287 -5.719 1.00 97.00 100 ALA A N 1
ATOM 721 C CA . ALA A 1 100 ? 4.890 12.861 -5.859 1.00 97.00 100 ALA A CA 1
ATOM 722 C C . ALA A 1 100 ? 3.860 12.161 -4.954 1.00 97.00 100 ALA A C 1
ATOM 724 O O . ALA A 1 100 ? 3.051 12.819 -4.293 1.00 97.00 100 ALA A O 1
ATOM 725 N N . ALA A 1 101 ? 3.923 10.829 -4.874 1.00 97.19 101 ALA A N 1
ATOM 726 C CA . ALA A 1 101 ? 3.079 10.031 -3.993 1.00 97.19 101 ALA A CA 1
ATOM 727 C C . ALA A 1 101 ? 3.341 10.359 -2.519 1.00 97.19 101 ALA A C 1
ATOM 729 O O . ALA A 1 101 ? 2.396 10.545 -1.756 1.00 97.19 101 ALA A O 1
ATOM 730 N N . ALA A 1 102 ? 4.611 10.482 -2.125 1.00 95.31 102 ALA A N 1
ATOM 731 C CA . ALA A 1 102 ? 4.994 10.856 -0.770 1.00 95.31 102 ALA A CA 1
ATOM 732 C C . ALA A 1 102 ? 4.464 12.243 -0.388 1.00 95.31 102 ALA A C 1
ATOM 734 O O . ALA A 1 102 ? 3.826 12.383 0.651 1.00 95.31 102 ALA A O 1
ATOM 735 N N . ALA A 1 103 ? 4.643 13.246 -1.253 1.00 94.75 103 ALA A N 1
ATOM 736 C CA . ALA A 1 103 ? 4.109 14.589 -1.027 1.00 94.75 103 ALA A CA 1
ATOM 737 C C . ALA A 1 103 ? 2.576 14.583 -0.883 1.00 94.75 103 ALA A C 1
ATOM 739 O O . ALA A 1 103 ? 2.030 15.197 0.033 1.00 94.75 103 ALA A O 1
ATOM 740 N N . THR A 1 104 ? 1.883 13.831 -1.742 1.00 96.81 104 THR A N 1
ATOM 741 C CA . THR A 1 104 ? 0.419 13.685 -1.694 1.00 96.81 104 THR A CA 1
ATOM 742 C C . THR A 1 104 ? -0.048 12.957 -0.430 1.00 96.81 104 THR A C 1
ATOM 744 O O . THR A 1 104 ? -1.079 13.299 0.147 1.00 96.81 104 THR A O 1
ATOM 747 N N . PHE A 1 105 ? 0.693 11.948 0.030 1.00 96.31 105 PHE A N 1
ATOM 748 C CA . PHE A 1 105 ? 0.396 11.279 1.292 1.00 96.31 105 PHE A CA 1
ATOM 749 C C . PHE A 1 105 ? 0.571 12.239 2.475 1.00 96.31 105 PHE A C 1
ATOM 751 O O . PHE A 1 105 ? -0.344 12.370 3.287 1.00 96.31 105 PHE A O 1
ATOM 758 N N . LEU A 1 106 ? 1.690 12.967 2.529 1.00 93.75 106 LEU A N 1
ATOM 759 C CA . LEU A 1 106 ? 1.996 13.929 3.593 1.00 93.75 106 LEU A CA 1
ATOM 760 C C . LEU A 1 106 ? 0.995 15.093 3.649 1.00 93.75 106 LEU A C 1
ATOM 762 O O . LEU A 1 106 ? 0.708 15.610 4.729 1.00 93.75 106 LEU A O 1
ATOM 766 N N . SER A 1 107 ? 0.399 15.479 2.515 1.00 95.25 107 SER A N 1
ATOM 767 C CA . SER A 1 107 ? -0.674 16.480 2.494 1.00 95.25 107 SER A CA 1
ATOM 768 C C . SER A 1 107 ? -2.005 15.951 3.046 1.00 95.25 107 SER A C 1
ATOM 770 O O . SER A 1 107 ? -2.866 16.740 3.429 1.00 95.25 107 SER A O 1
ATOM 772 N N . LYS A 1 108 ? -2.203 14.626 3.078 1.00 95.12 108 LYS A N 1
ATOM 773 C CA . LYS A 1 108 ? -3.440 13.958 3.526 1.00 95.12 108 LYS A CA 1
ATOM 774 C C . LYS A 1 108 ? -3.341 13.386 4.938 1.00 95.12 108 LYS A C 1
ATOM 776 O O . LYS A 1 108 ? -4.362 13.257 5.619 1.00 95.12 108 LYS A O 1
ATOM 781 N N . SER A 1 109 ? -2.145 13.003 5.372 1.00 93.25 109 SER A N 1
ATOM 782 C CA . SER A 1 109 ? -1.894 12.398 6.674 1.00 93.25 109 SER A CA 1
ATOM 783 C C . SER A 1 109 ? -0.555 12.852 7.233 1.00 93.25 109 SER A C 1
ATOM 785 O O . SER A 1 109 ? 0.466 12.791 6.560 1.00 93.25 109 SER A O 1
ATOM 787 N N . ARG A 1 110 ? -0.553 13.227 8.516 1.00 89.38 110 ARG A N 1
ATOM 788 C CA . ARG A 1 110 ? 0.670 13.511 9.283 1.00 89.38 110 ARG A CA 1
ATOM 789 C C . ARG A 1 110 ? 1.199 12.290 10.044 1.00 89.38 110 ARG A C 1
ATOM 791 O O . ARG A 1 110 ? 2.045 12.428 10.921 1.00 89.38 110 ARG A O 1
ATOM 798 N N . LYS A 1 111 ? 0.622 11.113 9.794 1.00 91.44 111 LYS A N 1
ATOM 799 C CA . LYS A 1 111 ? 0.891 9.876 10.530 1.00 91.44 111 LYS A CA 1
ATOM 800 C C . LYS A 1 111 ? 0.949 8.710 9.554 1.00 91.44 111 LYS A C 1
ATOM 802 O O . LYS A 1 111 ? 0.035 8.540 8.749 1.00 91.44 111 LYS A O 1
ATOM 807 N N . LEU A 1 112 ? 1.982 7.885 9.682 1.00 93.44 112 LEU A N 1
ATOM 808 C CA . LEU A 1 112 ? 2.080 6.572 9.053 1.00 93.44 112 LEU A CA 1
ATOM 809 C C . LEU A 1 112 ? 2.492 5.564 10.122 1.00 93.44 112 LEU A C 1
ATOM 811 O O . LEU A 1 112 ? 3.602 5.628 10.639 1.00 93.44 112 LEU A O 1
ATOM 815 N N . ASN A 1 113 ? 1.595 4.649 10.487 1.00 94.19 113 ASN A N 1
ATOM 816 C CA . ASN A 1 113 ? 1.910 3.613 11.469 1.00 94.19 113 ASN A CA 1
ATOM 817 C C . ASN A 1 113 ? 2.543 2.393 10.818 1.00 94.19 113 ASN A C 1
ATOM 819 O O . ASN A 1 113 ? 3.438 1.786 11.406 1.00 94.19 113 ASN A O 1
ATOM 823 N N . VAL A 1 114 ? 2.039 2.019 9.642 1.00 94.62 114 VAL A N 1
ATOM 824 C CA . VAL A 1 114 ? 2.422 0.788 8.963 1.00 94.62 114 VAL A CA 1
ATOM 825 C C . VAL A 1 114 ? 2.544 1.021 7.460 1.00 94.62 114 VAL A C 1
ATOM 827 O O . VAL A 1 114 ? 1.588 1.454 6.819 1.00 94.62 114 VAL A O 1
ATOM 830 N N . LEU A 1 115 ? 3.701 0.678 6.899 1.00 94.50 115 LEU A N 1
ATOM 831 C CA . LEU A 1 115 ? 3.933 0.591 5.460 1.00 94.50 115 LEU A CA 1
ATOM 832 C C . LEU A 1 115 ? 3.992 -0.882 5.050 1.00 94.50 115 LEU A C 1
ATOM 834 O O . LEU A 1 115 ? 4.892 -1.599 5.477 1.00 94.50 115 LEU A O 1
ATOM 838 N N . VAL A 1 116 ? 3.059 -1.327 4.212 1.00 94.62 116 VAL A N 1
ATOM 839 C CA . VAL A 1 116 ? 3.058 -2.664 3.610 1.00 94.62 116 VAL A CA 1
ATOM 840 C C . VAL A 1 116 ? 3.620 -2.571 2.193 1.00 94.62 116 VAL A C 1
ATOM 842 O O . VAL A 1 116 ? 2.937 -2.185 1.244 1.00 94.62 116 VAL A O 1
ATOM 845 N N . CYS A 1 117 ? 4.886 -2.935 2.053 1.00 94.12 117 CYS A N 1
ATOM 846 C CA . CYS A 1 117 ? 5.615 -3.033 0.801 1.00 94.12 117 CYS A CA 1
ATOM 847 C C . CYS A 1 117 ? 5.210 -4.309 0.049 1.00 94.12 117 CYS A C 1
ATOM 849 O O . CYS A 1 117 ? 5.835 -5.355 0.208 1.00 94.12 117 CYS A O 1
ATOM 851 N N . ASN A 1 118 ? 4.137 -4.225 -0.735 1.00 93.00 118 ASN A N 1
ATOM 852 C CA . ASN A 1 118 ? 3.587 -5.339 -1.513 1.00 93.00 118 ASN A CA 1
ATOM 853 C C . ASN A 1 118 ? 3.774 -5.180 -3.033 1.00 93.00 118 ASN A C 1
ATOM 855 O O . ASN A 1 118 ? 3.781 -6.176 -3.752 1.00 93.00 118 ASN A O 1
ATOM 859 N N . ALA A 1 119 ? 3.934 -3.957 -3.544 1.00 91.38 119 ALA A N 1
ATOM 860 C CA . ALA A 1 119 ? 4.219 -3.741 -4.958 1.00 91.38 119 ALA A CA 1
ATOM 861 C C . ALA A 1 119 ? 5.523 -4.440 -5.358 1.00 91.38 119 ALA A C 1
ATOM 863 O O . ALA A 1 119 ? 6.566 -4.205 -4.752 1.00 91.38 119 ALA A O 1
ATOM 864 N N . GLY A 1 120 ? 5.460 -5.243 -6.416 1.00 90.75 120 GLY A N 1
ATOM 865 C CA . GLY A 1 120 ? 6.643 -5.849 -6.997 1.00 90.75 120 GLY A CA 1
ATOM 866 C C . GLY A 1 120 ? 6.361 -6.622 -8.278 1.00 90.75 120 GLY A C 1
ATOM 867 O O . GLY A 1 120 ? 5.212 -6.905 -8.626 1.00 90.75 120 GLY A O 1
ATOM 868 N N . VAL A 1 121 ? 7.437 -6.946 -8.982 1.00 91.06 121 VAL A N 1
ATOM 869 C CA . VAL A 1 121 ? 7.465 -7.756 -10.203 1.00 91.06 121 VAL A CA 1
ATOM 870 C C . VAL A 1 121 ? 8.461 -8.898 -10.041 1.00 91.06 121 VAL A C 1
ATOM 872 O O . VAL A 1 121 ? 9.438 -8.797 -9.305 1.00 91.06 121 VAL A O 1
ATOM 875 N N . MET A 1 122 ? 8.203 -10.007 -10.726 1.00 89.38 122 MET A N 1
ATOM 876 C CA . MET A 1 122 ? 9.038 -11.208 -10.701 1.00 89.38 122 MET A CA 1
ATOM 877 C C . MET A 1 122 ? 8.941 -11.902 -12.061 1.00 89.38 122 MET A C 1
ATOM 879 O O . MET A 1 122 ? 7.943 -11.733 -12.762 1.00 89.38 122 MET A O 1
ATOM 883 N N . ARG A 1 123 ? 9.939 -12.727 -12.406 1.00 87.94 123 ARG A N 1
ATOM 884 C CA . ARG A 1 123 ? 9.983 -13.508 -13.658 1.00 87.94 123 ARG A CA 1
ATOM 885 C C . ARG A 1 123 ? 9.882 -12.625 -14.906 1.00 87.94 123 ARG A C 1
ATOM 887 O O . ARG A 1 123 ? 9.123 -12.918 -15.825 1.00 87.94 123 ARG A O 1
ATOM 894 N N . ILE A 1 124 ? 10.660 -11.544 -14.937 1.00 87.75 124 ILE A N 1
ATOM 895 C CA . ILE A 1 124 ? 10.802 -10.716 -16.138 1.00 87.75 124 ILE A CA 1
ATOM 896 C C . ILE A 1 124 ? 11.687 -11.491 -17.138 1.00 87.75 124 ILE A C 1
ATOM 898 O O . ILE A 1 124 ? 12.833 -11.777 -16.790 1.00 87.75 124 ILE A O 1
ATOM 902 N N . PRO A 1 125 ? 11.187 -11.883 -18.332 1.00 88.00 125 PRO A N 1
ATOM 903 C CA . PRO A 1 125 ? 11.901 -12.809 -19.226 1.00 88.00 125 PRO A CA 1
ATOM 904 C C . PRO A 1 125 ? 13.217 -12.261 -19.782 1.00 88.00 125 PRO A C 1
ATOM 906 O O . PRO A 1 125 ? 14.147 -13.015 -20.049 1.00 88.00 125 PRO A O 1
ATOM 909 N N . THR A 1 126 ? 13.289 -10.945 -19.962 1.00 93.25 126 THR A N 1
ATOM 910 C CA . THR A 1 126 ? 14.470 -10.219 -20.427 1.00 93.25 126 THR A CA 1
ATOM 911 C C . THR A 1 126 ? 14.751 -9.061 -19.485 1.00 93.25 126 THR A C 1
ATOM 913 O O . THR A 1 126 ? 13.837 -8.533 -18.850 1.00 93.25 126 THR A O 1
ATOM 916 N N . ARG A 1 127 ? 16.021 -8.654 -19.377 1.00 92.06 127 ARG A N 1
ATOM 917 C CA . ARG A 1 127 ? 16.390 -7.496 -18.560 1.00 92.06 127 ARG A CA 1
ATOM 918 C C . ARG A 1 127 ? 15.666 -6.257 -19.088 1.00 92.06 127 ARG A C 1
ATOM 920 O O . ARG A 1 127 ? 15.782 -5.926 -20.264 1.00 92.06 127 ARG A O 1
ATOM 927 N N . GLN A 1 128 ? 14.944 -5.587 -18.201 1.00 95.44 128 GLN A N 1
ATOM 928 C CA . GLN A 1 128 ? 14.283 -4.315 -18.464 1.00 95.44 128 GLN A CA 1
ATOM 929 C C . GLN A 1 128 ? 14.833 -3.267 -17.508 1.00 95.44 128 GLN A C 1
ATOM 931 O O . GLN A 1 128 ? 15.284 -3.600 -16.407 1.00 95.44 128 GLN A O 1
ATOM 936 N N . GLU A 1 129 ? 14.780 -2.011 -17.929 1.00 96.06 129 GLU A N 1
ATOM 937 C CA . GLU A 1 129 ? 15.182 -0.875 -17.112 1.00 96.06 129 GLU A CA 1
ATOM 938 C C . GLU A 1 129 ? 13.974 -0.017 -16.755 1.00 96.06 129 GLU A C 1
ATOM 940 O O . GLU A 1 129 ? 13.010 0.087 -17.517 1.00 96.06 129 GLU A O 1
ATOM 945 N N . SER A 1 130 ? 14.017 0.575 -15.567 1.00 96.06 130 SER A N 1
ATOM 946 C CA . SER A 1 130 ? 13.069 1.596 -15.158 1.00 96.06 130 SER A CA 1
ATOM 947 C C . SER A 1 130 ? 13.368 2.930 -15.841 1.00 96.06 130 SER A C 1
ATOM 949 O O . SER A 1 130 ? 14.418 3.119 -16.454 1.00 96.06 130 SER A O 1
ATOM 951 N N . THR A 1 131 ? 12.467 3.901 -15.684 1.00 93.88 131 THR A N 1
ATOM 952 C CA . THR A 1 131 ? 12.666 5.262 -16.209 1.00 93.88 131 THR A CA 1
ATOM 953 C C . THR A 1 131 ? 13.899 5.961 -15.638 1.00 93.88 131 THR A C 1
ATOM 955 O O . THR A 1 131 ? 14.393 6.908 -16.236 1.00 93.88 131 THR A O 1
ATOM 958 N N . ASP A 1 132 ? 14.384 5.503 -14.483 1.00 93.88 132 ASP A N 1
ATOM 959 C CA . ASP A 1 132 ? 15.560 6.039 -13.797 1.00 93.88 132 ASP A CA 1
ATOM 960 C C . ASP A 1 132 ? 16.848 5.244 -14.119 1.00 93.88 132 ASP A C 1
ATOM 962 O O . ASP A 1 132 ? 17.880 5.474 -13.495 1.00 93.88 132 ASP A O 1
ATOM 966 N N . GLY A 1 133 ? 16.805 4.299 -15.071 1.00 95.06 133 GLY A N 1
ATOM 967 C CA . GLY A 1 133 ? 17.978 3.548 -15.548 1.00 95.06 133 GLY A CA 1
ATOM 968 C C . GLY A 1 133 ? 18.402 2.359 -14.676 1.00 95.06 133 GLY A C 1
ATOM 969 O O . GLY A 1 133 ? 19.485 1.805 -14.863 1.00 95.06 133 GLY A O 1
ATOM 970 N N . PHE A 1 134 ? 17.575 1.938 -13.717 1.00 94.94 134 PHE A N 1
ATOM 971 C CA . PHE A 1 134 ? 17.847 0.765 -12.877 1.00 94.94 134 PHE A CA 1
ATOM 972 C C . PHE A 1 134 ? 17.200 -0.495 -13.447 1.00 94.94 134 PHE A C 1
ATOM 974 O O . PHE A 1 134 ? 16.163 -0.417 -14.096 1.00 94.94 134 PHE A O 1
ATOM 981 N N . GLU A 1 135 ? 17.753 -1.675 -13.151 1.00 96.38 135 GLU A N 1
ATOM 982 C CA . GLU A 1 135 ? 17.073 -2.940 -13.465 1.00 96.38 135 GLU A CA 1
ATOM 983 C C . GLU A 1 135 ? 15.685 -2.974 -12.801 1.00 96.38 135 GLU A C 1
ATOM 985 O O . GLU A 1 135 ? 15.526 -2.572 -11.649 1.00 96.38 135 GLU A O 1
ATOM 990 N N . LEU A 1 136 ? 14.667 -3.408 -13.546 1.00 94.38 136 LEU A N 1
ATOM 991 C CA . LEU A 1 136 ? 13.268 -3.194 -13.182 1.00 94.38 136 LEU A CA 1
ATOM 992 C C . LEU A 1 136 ? 12.842 -3.883 -11.871 1.00 94.38 136 LEU A C 1
ATOM 994 O O . LEU A 1 136 ? 12.082 -3.284 -11.105 1.00 94.38 136 LEU A O 1
ATOM 998 N N . GLN A 1 137 ? 13.317 -5.098 -11.572 1.00 93.75 137 GLN A N 1
ATOM 999 C CA . GLN A 1 137 ? 13.018 -5.753 -10.290 1.00 93.75 137 GLN A CA 1
ATOM 1000 C C . GLN A 1 137 ? 13.692 -5.023 -9.128 1.00 93.75 137 GLN A C 1
ATOM 1002 O O . GLN A 1 137 ? 13.040 -4.767 -8.116 1.00 93.75 137 GLN A O 1
ATOM 1007 N N . LEU A 1 138 ? 14.959 -4.628 -9.276 1.00 93.12 138 LEU A N 1
ATOM 1008 C CA . LEU A 1 138 ? 15.676 -3.830 -8.281 1.00 93.12 138 LEU A CA 1
ATOM 1009 C C . LEU A 1 138 ? 14.988 -2.477 -8.042 1.00 93.12 138 LEU A C 1
ATOM 1011 O O . LEU A 1 138 ? 14.793 -2.071 -6.894 1.00 93.12 138 LEU A O 1
ATOM 1015 N N . ALA A 1 139 ? 14.581 -1.800 -9.115 1.00 93.81 139 ALA A N 1
ATOM 1016 C CA . ALA A 1 139 ? 13.879 -0.527 -9.051 1.00 93.81 139 ALA A CA 1
ATOM 1017 C C . ALA A 1 139 ? 12.567 -0.662 -8.267 1.00 93.81 139 ALA A C 1
ATOM 1019 O O . ALA A 1 139 ? 12.358 0.027 -7.270 1.00 93.81 139 ALA A O 1
ATOM 1020 N N . MET A 1 140 ? 11.705 -1.591 -8.691 1.00 93.06 140 MET A N 1
ATOM 1021 C CA . MET A 1 140 ? 10.333 -1.695 -8.201 1.00 93.06 140 MET A CA 1
ATOM 1022 C C . MET A 1 140 ? 10.223 -2.371 -6.830 1.00 93.06 140 MET A C 1
ATOM 1024 O O . MET A 1 140 ? 9.444 -1.908 -5.993 1.00 93.06 140 MET A O 1
ATOM 1028 N N . ASN A 1 141 ? 10.978 -3.453 -6.607 1.00 93.25 141 ASN A N 1
ATOM 1029 C CA . ASN A 1 141 ? 10.879 -4.290 -5.406 1.00 93.25 141 ASN A CA 1
ATOM 1030 C C . ASN A 1 141 ? 11.740 -3.764 -4.252 1.00 93.25 141 ASN A C 1
ATOM 1032 O O . ASN A 1 141 ? 11.582 -4.226 -3.123 1.00 93.25 141 ASN A O 1
ATOM 1036 N N . TYR A 1 142 ? 12.664 -2.835 -4.519 1.00 91.31 142 TYR A N 1
ATOM 1037 C CA . TYR A 1 142 ? 13.584 -2.331 -3.504 1.00 91.31 142 TYR A CA 1
ATOM 1038 C C . TYR A 1 142 ? 13.733 -0.811 -3.544 1.00 91.31 142 TYR A C 1
ATOM 1040 O O . TYR A 1 142 ? 13.259 -0.138 -2.629 1.00 91.31 142 TYR A O 1
ATOM 1048 N N . LEU A 1 143 ? 14.343 -0.247 -4.593 1.00 92.12 143 LEU A N 1
ATOM 1049 C CA . LEU A 1 143 ? 14.757 1.163 -4.595 1.00 92.12 143 LEU A CA 1
ATOM 1050 C C . LEU A 1 143 ? 13.582 2.125 -4.399 1.00 92.12 143 LEU A C 1
ATOM 1052 O O . LEU A 1 143 ? 13.657 3.009 -3.550 1.00 92.12 143 LEU A O 1
ATOM 1056 N N . GLY A 1 144 ? 12.478 1.936 -5.123 1.00 91.62 144 GLY A N 1
ATOM 1057 C CA . GLY A 1 144 ? 11.304 2.794 -4.981 1.00 91.62 144 GLY A CA 1
ATOM 1058 C C . GLY A 1 144 ? 10.628 2.682 -3.618 1.00 91.62 144 GLY A C 1
ATOM 1059 O O . GLY A 1 144 ? 10.150 3.683 -3.088 1.00 91.62 144 GLY A O 1
ATOM 1060 N N . LEU A 1 145 ? 10.615 1.488 -3.018 1.00 91.56 145 LEU A N 1
ATOM 1061 C CA . LEU A 1 145 ? 10.044 1.269 -1.685 1.00 91.56 145 LEU A CA 1
ATOM 1062 C C . LEU A 1 145 ? 10.914 1.899 -0.592 1.00 91.56 145 LEU A C 1
ATOM 1064 O O . LEU A 1 145 ? 10.386 2.563 0.299 1.00 91.56 145 LEU A O 1
ATOM 1068 N N . VAL A 1 146 ? 12.238 1.750 -0.690 1.00 90.25 146 VAL A N 1
ATOM 1069 C CA . VAL A 1 146 ? 13.199 2.398 0.214 1.00 90.25 146 VAL A CA 1
ATOM 1070 C C . VAL A 1 146 ? 13.129 3.918 0.075 1.00 90.25 146 VAL A C 1
ATOM 1072 O O . VAL A 1 146 ? 13.059 4.617 1.083 1.00 90.25 146 VAL A O 1
ATOM 1075 N N . ALA A 1 147 ? 13.077 4.440 -1.153 1.00 88.62 147 ALA A N 1
ATOM 1076 C CA . ALA A 1 147 ? 12.932 5.872 -1.405 1.00 88.62 147 ALA A CA 1
ATOM 1077 C C . ALA A 1 147 ? 11.609 6.420 -0.848 1.00 88.62 147 ALA A C 1
ATOM 1079 O O . ALA A 1 147 ? 11.595 7.492 -0.240 1.00 88.62 147 ALA A O 1
ATOM 1080 N N . PHE A 1 148 ? 10.507 5.673 -0.995 1.00 91.31 148 PHE A N 1
ATOM 1081 C CA . PHE A 1 148 ? 9.233 6.053 -0.393 1.00 91.31 148 PHE A CA 1
ATOM 1082 C C . PHE A 1 148 ? 9.359 6.108 1.127 1.00 91.31 148 PHE A C 1
ATOM 1084 O O . PHE A 1 148 ? 9.054 7.142 1.706 1.00 91.31 148 PHE A O 1
ATOM 1091 N N . LEU A 1 149 ? 9.870 5.056 1.771 1.00 88.06 149 LEU A N 1
ATOM 1092 C CA . LEU A 1 149 ? 10.065 5.018 3.222 1.00 88.06 149 LEU A CA 1
ATOM 1093 C C . LEU A 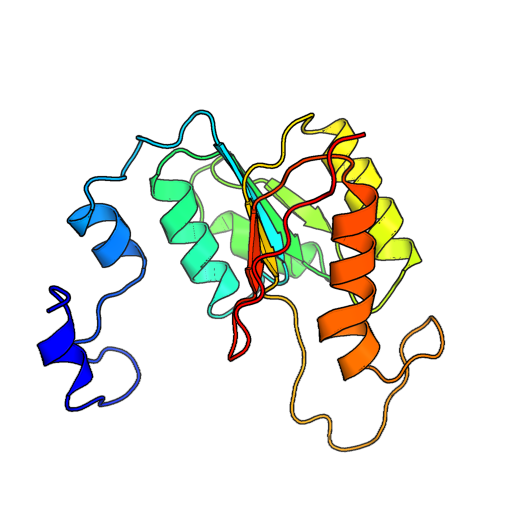1 149 ? 10.923 6.188 3.726 1.00 88.06 149 LEU A C 1
ATOM 1095 O O . LEU A 1 149 ? 10.521 6.880 4.659 1.00 88.06 149 LEU A O 1
ATOM 1099 N N . ALA A 1 150 ? 12.065 6.444 3.083 1.00 86.81 150 ALA A N 1
ATOM 1100 C CA . ALA A 1 150 ? 12.981 7.521 3.458 1.00 86.81 150 ALA A CA 1
ATOM 1101 C C . ALA A 1 150 ? 12.330 8.914 3.378 1.00 86.81 150 ALA A C 1
ATOM 1103 O O . ALA A 1 150 ? 12.678 9.802 4.152 1.00 86.81 150 ALA A O 1
ATOM 1104 N N . SER A 1 151 ? 11.351 9.102 2.488 1.00 85.31 151 SER A N 1
ATOM 1105 C CA . SER A 1 151 ? 10.616 10.368 2.368 1.00 85.31 151 SER A CA 1
ATOM 1106 C C . SER A 1 151 ? 9.574 10.610 3.466 1.00 85.31 151 SER A C 1
ATOM 1108 O O . SER A 1 151 ? 9.071 11.724 3.580 1.00 85.31 151 SER A O 1
ATOM 1110 N N . GLN A 1 152 ? 9.218 9.594 4.262 1.00 76.19 152 GLN A N 1
ATOM 1111 C CA . GLN A 1 152 ? 8.096 9.705 5.197 1.00 76.19 152 GLN A CA 1
ATOM 1112 C C . GLN A 1 152 ? 8.438 10.458 6.485 1.00 76.19 152 GLN A C 1
ATOM 1114 O O . GLN A 1 152 ? 7.524 10.934 7.141 1.00 76.19 152 GLN A O 1
ATOM 1119 N N . GLY A 1 153 ? 9.709 10.584 6.878 1.00 66.88 153 GLY A N 1
ATOM 1120 C CA . GLY A 1 153 ? 10.093 11.306 8.105 1.00 66.88 153 GLY A CA 1
ATOM 1121 C C . GLY A 1 153 ? 9.459 10.777 9.409 1.00 66.88 153 GLY A C 1
ATOM 1122 O O . GLY A 1 153 ? 9.547 11.442 10.438 1.00 66.88 153 GLY A O 1
ATOM 1123 N N . TYR A 1 154 ? 8.815 9.603 9.381 1.00 61.84 154 TYR A N 1
ATOM 1124 C CA . TYR A 1 154 ? 8.089 8.999 10.501 1.00 61.84 154 TYR A CA 1
ATOM 1125 C C . TYR A 1 154 ? 8.752 7.703 10.972 1.00 61.84 154 TYR A C 1
ATOM 1127 O O . TYR A 1 154 ? 9.334 6.962 10.179 1.00 61.84 154 TYR A O 1
ATOM 1135 N N . ASP A 1 155 ? 8.553 7.374 12.249 1.00 62.94 155 ASP A N 1
ATOM 1136 C CA . ASP A 1 155 ? 8.846 6.052 12.812 1.00 62.94 155 ASP A CA 1
ATOM 1137 C C . ASP A 1 155 ? 7.716 5.073 12.424 1.00 62.94 155 ASP A C 1
ATOM 1139 O O . ASP A 1 155 ? 6.778 4.809 13.182 1.00 62.94 155 ASP A O 1
ATOM 1143 N N . ALA A 1 156 ? 7.735 4.628 11.164 1.00 63.53 156 ALA A N 1
ATOM 1144 C CA . ALA A 1 156 ? 6.749 3.706 10.608 1.00 63.53 156 ALA A CA 1
ATOM 1145 C C . ALA A 1 156 ? 7.220 2.252 10.741 1.00 63.53 156 ALA A C 1
ATOM 1147 O O . ALA A 1 156 ? 8.373 1.926 10.463 1.00 63.53 156 ALA A O 1
ATOM 1148 N N . ARG A 1 157 ? 6.305 1.337 11.089 1.00 72.75 157 ARG A N 1
ATOM 1149 C CA . ARG A 1 157 ? 6.584 -0.103 11.010 1.00 72.75 157 ARG A CA 1
ATOM 1150 C C . ARG A 1 157 ? 6.525 -0.547 9.555 1.00 72.75 157 ARG A C 1
ATOM 1152 O O . ARG A 1 157 ? 5.503 -0.371 8.894 1.00 72.75 157 ARG A O 1
ATOM 1159 N N . VAL A 1 158 ? 7.598 -1.156 9.071 1.00 74.00 158 VAL A N 1
ATOM 1160 C CA . VAL A 1 158 ? 7.689 -1.637 7.691 1.00 74.00 158 VAL A CA 1
ATOM 1161 C C . VAL A 1 158 ? 7.389 -3.128 7.647 1.00 74.00 158 VAL A C 1
ATOM 1163 O O . VAL A 1 158 ? 7.999 -3.919 8.361 1.00 74.00 158 VAL A O 1
ATOM 1166 N N . PHE A 1 159 ? 6.448 -3.506 6.792 1.00 71.12 159 PHE A N 1
ATOM 1167 C CA . PHE A 1 159 ? 6.128 -4.886 6.463 1.00 71.12 159 PHE A CA 1
ATOM 1168 C C . PHE A 1 159 ? 6.408 -5.094 4.984 1.00 71.12 159 PHE A C 1
ATOM 1170 O O . PHE A 1 159 ? 5.823 -4.434 4.135 1.00 71.12 159 PHE A O 1
ATOM 1177 N N . LEU A 1 160 ? 7.287 -6.030 4.667 1.00 66.19 160 LEU A N 1
ATOM 1178 C CA . LEU A 1 160 ? 7.536 -6.469 3.301 1.00 66.19 160 LEU A CA 1
ATOM 1179 C C . LEU A 1 160 ? 6.639 -7.681 3.024 1.00 66.19 160 LEU A C 1
ATOM 1181 O O . LEU A 1 160 ? 6.731 -8.694 3.719 1.00 66.19 160 LEU A O 1
ATOM 1185 N N . ALA A 1 161 ? 5.734 -7.575 2.051 1.00 60.72 161 ALA A N 1
ATOM 1186 C CA . ALA A 1 161 ? 4.895 -8.698 1.652 1.00 60.72 161 ALA A CA 1
ATOM 1187 C C . ALA A 1 161 ? 5.663 -9.558 0.632 1.00 60.72 161 ALA A C 1
ATOM 1189 O O . ALA A 1 161 ? 5.909 -9.133 -0.493 1.00 60.72 161 ALA A O 1
ATOM 1190 N N . GLY A 1 162 ? 6.078 -10.759 1.045 1.00 52.78 162 GLY A N 1
ATOM 1191 C CA . GLY A 1 162 ? 6.953 -11.657 0.277 1.00 52.78 162 GLY A CA 1
ATOM 1192 C C . GLY A 1 162 ? 8.004 -12.326 1.174 1.00 52.78 162 GLY A C 1
ATOM 1193 O O . GLY A 1 162 ? 8.026 -12.085 2.376 1.00 52.78 162 GLY A O 1
ATOM 1194 N N . PHE A 1 163 ? 8.880 -13.172 0.617 1.00 42.06 163 PHE A N 1
ATOM 1195 C CA . PHE A 1 163 ? 9.860 -14.013 1.345 1.00 42.06 163 PHE A CA 1
ATOM 1196 C C . PHE A 1 163 ? 10.938 -13.273 2.172 1.00 42.06 163 PHE A C 1
ATOM 1198 O O . PHE A 1 163 ? 11.876 -13.904 2.651 1.00 42.06 163 PHE A O 1
ATOM 1205 N N . GLN A 1 164 ? 10.844 -11.960 2.373 1.00 32.84 164 GLN A N 1
ATOM 1206 C CA . GLN A 1 164 ? 11.842 -11.195 3.116 1.00 32.84 164 GLN A CA 1
ATOM 1207 C C . GLN A 1 164 ? 11.146 -10.348 4.175 1.00 32.84 164 GLN A C 1
ATOM 1209 O O . GLN A 1 164 ? 10.530 -9.350 3.845 1.00 32.84 164 GLN A O 1
ATOM 1214 N N . ARG A 1 165 ? 11.230 -10.734 5.453 1.00 35.91 165 ARG A N 1
ATOM 1215 C CA . ARG A 1 165 ? 10.844 -9.869 6.578 1.00 35.91 165 ARG A CA 1
ATOM 1216 C C . ARG A 1 165 ? 12.070 -9.049 6.978 1.00 35.91 165 ARG A C 1
ATOM 1218 O O . ARG A 1 165 ? 13.051 -9.625 7.434 1.00 35.91 165 ARG A O 1
ATOM 1225 N N . LEU A 1 166 ? 12.006 -7.728 6.825 1.00 35.56 166 LEU A N 1
ATOM 1226 C CA . LEU A 1 166 ? 13.017 -6.792 7.318 1.00 35.56 166 LEU A CA 1
ATOM 1227 C C . LEU A 1 166 ? 12.325 -5.797 8.254 1.00 35.56 166 LEU A C 1
ATOM 1229 O O . LEU A 1 166 ? 11.511 -4.991 7.810 1.00 35.56 166 LEU A O 1
ATOM 1233 N N . GLU A 1 167 ? 12.610 -5.877 9.552 1.00 37.72 167 GLU A N 1
ATOM 1234 C CA . GLU A 1 167 ? 12.154 -4.880 10.525 1.00 37.72 167 GLU A CA 1
ATOM 1235 C C . GLU A 1 167 ? 13.204 -3.770 10.609 1.00 37.72 167 GLU A C 1
ATOM 1237 O O . GLU A 1 167 ? 14.213 -3.906 11.296 1.00 37.72 167 GLU A O 1
ATOM 1242 N N . LEU A 1 168 ? 12.983 -2.672 9.884 1.00 37.28 168 LEU A N 1
ATOM 1243 C CA . LEU A 1 168 ? 13.789 -1.459 10.020 1.00 37.28 168 LEU A CA 1
ATOM 1244 C C . LEU A 1 168 ? 13.120 -0.526 11.033 1.00 37.28 168 LEU A C 1
ATOM 1246 O O . LEU A 1 168 ? 11.951 -0.177 10.878 1.00 37.28 168 LEU A O 1
ATOM 1250 N N . ARG A 1 169 ? 13.865 -0.123 12.068 1.00 38.78 169 ARG A N 1
ATOM 1251 C CA . ARG A 1 169 ? 13.525 1.021 12.926 1.00 38.78 169 ARG A CA 1
ATOM 1252 C C . ARG A 1 169 ? 14.324 2.219 12.432 1.00 38.78 169 ARG A C 1
ATOM 1254 O O . ARG A 1 169 ? 15.540 2.106 12.285 1.00 38.78 169 ARG A O 1
ATOM 1261 N N . ALA A 1 170 ? 13.661 3.340 12.165 1.00 35.97 170 ALA A N 1
ATOM 1262 C CA . ALA A 1 170 ? 14.372 4.570 11.845 1.00 35.97 170 ALA A CA 1
ATOM 1263 C C . ALA A 1 170 ? 15.161 5.040 13.087 1.00 35.97 170 ALA A C 1
ATOM 1265 O O . ALA A 1 170 ? 14.664 4.901 14.211 1.00 35.97 170 ALA A O 1
ATOM 1266 N N . PRO A 1 171 ? 16.386 5.569 12.928 1.00 30.30 171 PRO A N 1
ATOM 1267 C CA . PRO A 1 171 ? 17.098 6.168 14.045 1.00 30.30 171 PRO A CA 1
ATOM 1268 C C . PRO A 1 171 ? 16.338 7.412 14.516 1.00 30.30 171 PRO A C 1
ATOM 1270 O O . PRO A 1 171 ? 15.898 8.229 13.707 1.00 30.30 171 PRO A O 1
ATOM 1273 N N . ARG A 1 172 ? 16.170 7.537 15.836 1.00 38.59 172 ARG A N 1
ATOM 1274 C CA . ARG A 1 172 ? 15.678 8.773 16.452 1.00 38.59 172 ARG A CA 1
ATOM 1275 C C . ARG A 1 172 ? 16.737 9.851 16.229 1.00 38.59 172 ARG A C 1
ATOM 1277 O O . ARG A 1 172 ? 17.890 9.625 16.594 1.00 38.59 172 ARG A O 1
ATOM 1284 N N . VAL A 1 173 ? 16.340 10.958 15.607 1.00 49.75 173 VAL A N 1
ATOM 1285 C CA . VAL A 1 173 ? 17.117 12.207 15.599 1.00 49.75 173 VAL A CA 1
ATOM 1286 C C . VAL A 1 173 ? 16.906 12.909 16.933 1.00 49.75 173 VAL A C 1
ATOM 1288 O O . VAL A 1 173 ? 15.745 12.893 17.407 1.00 49.75 173 VAL A O 1
#

Sequence (173 aa):
MSRYSNAHKNPAGAGDARPTAMQIIRDEGLEGLMTDKVFLITGCTSGIGMEAARAIAATGARVFVTARSLDKGQRVCGGFKPGAVELLQLDTSSLSSVRAAAATFLSKSRKLNVLVCNAGVMRIPTRQESTDGFELQLAMNYLGLVAFLASQGYDARVFLAGFQRLELRAPRV